Protein AF-A0A7S2JCZ7-F1 (afdb_monomer_lite)

Sequence (132 aa):
QVATKGGNHLRFQLQLGGASAAQANRVQLTHELTVGAPAGKSSELAVWGLGVQYTHFNMRGHCVPVFVSEQGIGRGAQSTQPLSDFLNIFHGGSGGNDYTTYSASSSYTTSAGVGLVLENSELALFDLGSDG

pLDDT: mean 74.09, std 16.57, range [41.72, 95.31]

Structure (mmCIF, N/CA/C/O backbone):
data_AF-A0A7S2JCZ7-F1
#
_entry.id   AF-A0A7S2JCZ7-F1
#
loop_
_atom_site.group_PDB
_atom_site.id
_atom_site.type_symbol
_atom_site.label_atom_id
_atom_site.label_alt_id
_atom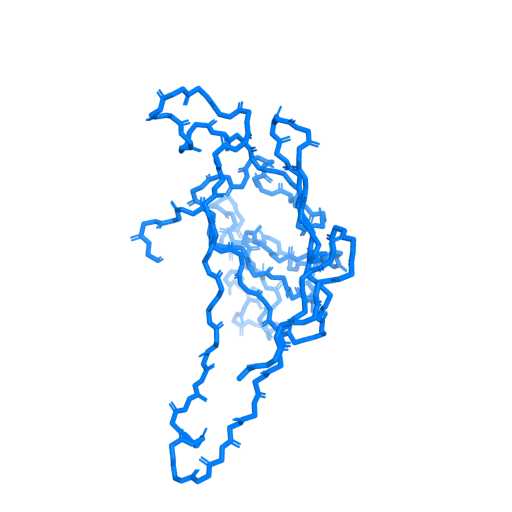_site.label_comp_id
_atom_site.label_asym_id
_atom_site.label_entity_id
_atom_site.label_seq_id
_atom_site.pdbx_PDB_ins_code
_atom_site.Cartn_x
_atom_site.Cartn_y
_atom_site.Cartn_z
_atom_site.occupancy
_atom_site.B_iso_or_equiv
_atom_site.auth_seq_id
_atom_site.auth_comp_id
_atom_site.auth_asym_id
_atom_site.auth_atom_id
_atom_site.pdbx_PDB_model_num
ATOM 1 N N . GLN A 1 1 ? -15.784 -11.034 -17.237 1.00 50.22 1 GLN A N 1
ATOM 2 C CA . GLN A 1 1 ? -15.234 -11.598 -15.986 1.00 50.22 1 GLN A CA 1
ATOM 3 C C . GLN A 1 1 ? -16.102 -12.770 -15.558 1.00 50.22 1 GLN A C 1
ATOM 5 O O . GLN A 1 1 ? -17.318 -12.653 -15.635 1.00 50.22 1 GLN A O 1
ATOM 10 N N . VAL A 1 2 ? -15.494 -13.874 -15.122 1.00 42.59 2 VAL A N 1
ATOM 11 C CA . VAL A 1 2 ? -16.184 -14.969 -14.426 1.00 42.59 2 VAL A CA 1
ATOM 12 C C . VAL A 1 2 ? -15.623 -14.986 -13.009 1.00 42.59 2 VAL A C 1
ATOM 14 O O . VAL A 1 2 ? -14.435 -15.237 -12.829 1.00 42.59 2 VAL A O 1
ATOM 17 N N . ALA A 1 3 ? -16.445 -14.639 -12.020 1.00 47.19 3 ALA A N 1
ATOM 18 C CA . ALA A 1 3 ? -16.065 -14.691 -10.614 1.00 47.19 3 ALA A CA 1
ATOM 19 C C . ALA A 1 3 ? -16.449 -16.064 -10.053 1.00 47.19 3 ALA A C 1
ATOM 21 O O . ALA A 1 3 ? -17.630 -16.360 -9.876 1.00 47.19 3 ALA A O 1
ATOM 22 N N . THR A 1 4 ? -15.464 -16.914 -9.778 1.00 54.62 4 THR A N 1
ATOM 23 C CA . THR A 1 4 ? -15.669 -18.177 -9.059 1.00 54.62 4 THR A CA 1
ATOM 24 C C . THR A 1 4 ? -15.280 -17.966 -7.601 1.00 54.62 4 THR A C 1
ATOM 26 O O . THR A 1 4 ? -14.115 -17.731 -7.289 1.00 54.62 4 THR A O 1
ATOM 29 N N . LYS A 1 5 ? -16.261 -18.016 -6.695 1.00 49.00 5 LYS A N 1
ATOM 30 C CA . LYS A 1 5 ? -16.033 -17.884 -5.252 1.00 49.00 5 LYS A CA 1
ATOM 31 C C . LYS A 1 5 ? -15.575 -19.227 -4.681 1.00 49.00 5 LYS A C 1
ATOM 33 O O . LYS A 1 5 ? -16.385 -20.139 -4.539 1.00 49.00 5 LYS A O 1
ATOM 38 N N . GLY A 1 6 ? -14.297 -19.337 -4.334 1.00 52.88 6 GLY A N 1
ATOM 39 C CA . GLY A 1 6 ? -13.770 -20.414 -3.497 1.00 52.88 6 GLY A CA 1
ATOM 40 C C . GLY A 1 6 ? -13.278 -19.824 -2.177 1.00 52.88 6 GLY A C 1
ATOM 41 O O . GLY A 1 6 ? -12.266 -19.137 -2.168 1.00 52.88 6 GLY A O 1
ATOM 42 N N . GLY A 1 7 ? -13.981 -20.052 -1.062 1.00 73.19 7 GLY A N 1
ATOM 43 C CA . GLY A 1 7 ? -13.547 -19.569 0.262 1.00 73.19 7 GLY A CA 1
ATOM 44 C C . GLY A 1 7 ? -13.241 -18.057 0.345 1.00 73.19 7 GLY A C 1
ATOM 45 O O . GLY A 1 7 ? -13.873 -17.254 -0.341 1.00 73.19 7 GLY A O 1
ATOM 46 N N . ASN A 1 8 ? -12.273 -17.678 1.193 1.00 74.94 8 ASN A N 1
ATOM 47 C CA . ASN A 1 8 ? -11.786 -16.300 1.413 1.00 74.94 8 ASN A CA 1
ATOM 48 C C . ASN A 1 8 ? -10.930 -15.745 0.246 1.00 74.94 8 ASN A C 1
ATOM 50 O O . ASN A 1 8 ? -10.161 -14.810 0.443 1.00 74.94 8 ASN A O 1
ATOM 54 N N . HIS A 1 9 ? -11.026 -16.326 -0.954 1.00 78.31 9 HIS A N 1
ATOM 55 C CA . HIS A 1 9 ? -10.255 -15.940 -2.134 1.00 78.31 9 HIS A CA 1
ATOM 56 C C . HIS A 1 9 ? -11.204 -15.383 -3.200 1.00 78.31 9 HIS A C 1
ATOM 58 O O . HIS A 1 9 ? -12.189 -16.023 -3.581 1.00 78.31 9 HIS A O 1
ATOM 64 N N . LEU A 1 10 ? -10.892 -14.191 -3.709 1.00 80.56 10 LEU A N 1
ATOM 65 C CA . LEU A 1 10 ? -11.571 -13.598 -4.855 1.00 80.56 10 LEU A CA 1
ATOM 66 C C . LEU A 1 10 ? -10.596 -13.478 -6.030 1.00 80.56 10 LEU A C 1
ATOM 68 O O . LEU A 1 10 ? -9.589 -12.784 -5.931 1.00 80.56 10 LEU A O 1
ATOM 72 N N . ARG A 1 11 ? -10.886 -14.172 -7.135 1.00 81.50 11 ARG A N 1
ATOM 73 C CA . ARG A 1 11 ? -10.048 -14.155 -8.339 1.00 81.50 11 ARG A CA 1
ATOM 74 C C . ARG A 1 11 ? -10.663 -13.273 -9.415 1.00 81.50 11 ARG A C 1
ATOM 76 O O . ARG A 1 11 ? -11.833 -13.431 -9.759 1.00 81.50 11 ARG A O 1
ATOM 83 N N . PHE A 1 12 ? -9.830 -12.428 -10.013 1.00 76.56 12 PHE A N 1
ATOM 84 C CA . PHE A 1 12 ? -10.174 -11.628 -11.181 1.00 76.56 12 PHE A CA 1
ATOM 85 C C . PHE A 1 12 ? -9.305 -12.045 -12.365 1.00 76.56 12 PHE A C 1
ATOM 87 O O . PHE A 1 12 ? -8.109 -12.274 -12.220 1.00 76.56 12 PHE A O 1
ATOM 94 N N . GLN A 1 13 ? -9.912 -12.142 -13.545 1.00 80.75 13 GLN A N 1
ATOM 95 C CA . GLN A 1 13 ? -9.196 -12.312 -14.806 1.00 80.75 13 GLN A CA 1
ATOM 96 C C . GLN A 1 13 ? -9.647 -11.219 -15.764 1.00 80.75 13 GLN A C 1
ATOM 98 O O . GLN A 1 13 ? -10.845 -11.070 -16.031 1.00 80.75 13 GLN A O 1
ATOM 103 N N . LEU A 1 14 ? -8.680 -10.454 -16.263 1.00 77.75 14 LEU A N 1
ATOM 104 C CA . LEU A 1 14 ? -8.890 -9.428 -17.269 1.00 77.75 14 LEU A CA 1
ATOM 105 C C . LEU A 1 14 ? -8.174 -9.849 -18.551 1.00 77.75 14 LEU A C 1
ATOM 107 O O . LEU A 1 14 ? -6.966 -10.050 -18.554 1.00 77.75 14 LEU A O 1
ATOM 111 N N . GLN A 1 15 ? -8.932 -9.976 -19.636 1.00 81.38 15 GLN A N 1
ATOM 112 C CA . GLN A 1 15 ? -8.396 -10.135 -20.984 1.00 81.38 15 GLN A CA 1
ATOM 113 C C . GLN A 1 15 ? -8.703 -8.859 -21.757 1.00 81.38 15 GLN A C 1
ATOM 115 O O . GLN A 1 15 ? -9.867 -8.485 -21.903 1.00 81.38 15 GLN A O 1
ATOM 120 N N . LEU A 1 16 ? -7.654 -8.184 -22.217 1.00 76.06 16 LEU A N 1
ATOM 121 C CA . LEU A 1 16 ? -7.754 -7.000 -23.061 1.00 76.06 16 LEU A CA 1
ATOM 122 C C . LEU A 1 16 ? -7.534 -7.422 -24.516 1.00 76.06 16 LEU A C 1
ATOM 124 O O . LEU A 1 16 ? -6.581 -8.137 -24.816 1.00 76.06 16 LEU A O 1
ATOM 128 N N . GLY A 1 17 ? -8.411 -6.987 -25.420 1.00 82.06 17 GLY A N 1
ATOM 129 C CA . GLY A 1 17 ? -8.307 -7.261 -26.853 1.00 82.06 17 GLY A CA 1
ATOM 130 C C . GLY A 1 17 ? -8.656 -6.034 -27.695 1.00 82.06 17 GLY A C 1
ATOM 131 O O . GLY A 1 17 ? -9.330 -5.119 -27.223 1.00 82.06 17 GLY A O 1
ATOM 132 N N . GLY A 1 18 ? -8.202 -6.022 -28.952 1.00 79.69 18 GLY A N 1
ATOM 133 C CA . GLY A 1 18 ? -8.471 -4.943 -29.909 1.00 79.69 18 GLY A CA 1
ATOM 134 C C . GLY A 1 18 ? -7.684 -3.649 -29.652 1.00 79.69 18 GLY A C 1
ATOM 135 O O . GLY A 1 18 ? -6.785 -3.598 -28.815 1.00 79.69 18 GLY A O 1
ATOM 136 N N . ALA A 1 19 ? -8.028 -2.586 -30.388 1.00 67.25 19 ALA A N 1
ATOM 137 C CA . ALA A 1 19 ? -7.325 -1.295 -30.358 1.00 67.25 19 ALA A CA 1
ATOM 138 C C . ALA A 1 19 ? -7.313 -0.621 -28.967 1.00 67.25 19 ALA A C 1
ATOM 140 O O . ALA A 1 19 ? -6.401 0.142 -28.658 1.00 67.25 19 ALA A O 1
ATOM 141 N N . SER A 1 20 ? -8.289 -0.939 -28.112 1.00 68.25 20 SER A N 1
ATOM 142 C CA . SER A 1 20 ? -8.417 -0.413 -26.747 1.00 68.25 20 SER A CA 1
ATOM 143 C C . SER A 1 20 ? -7.390 -0.997 -25.770 1.00 68.25 20 SER A C 1
ATOM 145 O O . SER A 1 20 ? -7.077 -0.363 -24.767 1.00 68.25 20 SER A O 1
ATOM 147 N N . ALA A 1 21 ? -6.833 -2.181 -26.057 1.00 70.19 21 ALA A N 1
ATOM 148 C CA . ALA A 1 21 ? -5.814 -2.801 -25.208 1.00 70.19 21 ALA A CA 1
ATOM 149 C C . ALA A 1 21 ? -4.516 -1.981 -25.176 1.00 70.19 21 ALA A C 1
ATOM 151 O O . ALA A 1 21 ? -3.883 -1.876 -24.133 1.00 70.19 21 ALA A O 1
ATOM 152 N N . ALA A 1 22 ? -4.160 -1.338 -26.294 1.00 70.38 22 ALA A N 1
ATOM 153 C CA . ALA A 1 22 ? -2.970 -0.493 -26.397 1.00 70.38 22 ALA A CA 1
ATOM 154 C C . ALA A 1 22 ? -3.081 0.824 -25.604 1.00 70.38 22 ALA A C 1
ATOM 156 O O . ALA A 1 22 ? -2.079 1.501 -25.397 1.00 70.38 22 ALA A O 1
ATOM 157 N N . GLN A 1 23 ? -4.292 1.200 -25.181 1.00 78.69 23 GLN A N 1
ATOM 158 C CA . GLN A 1 23 ? -4.564 2.442 -24.453 1.00 78.69 23 GLN A CA 1
ATOM 159 C C . GLN A 1 23 ? -4.702 2.226 -22.939 1.00 78.69 23 GLN A C 1
ATOM 161 O O . GLN A 1 23 ? -4.683 3.193 -22.180 1.00 78.69 23 GLN A O 1
ATOM 166 N N . ALA A 1 24 ? -4.844 0.979 -22.483 1.00 76.69 24 ALA A N 1
ATOM 167 C CA . ALA A 1 24 ? -4.964 0.656 -21.068 1.00 76.69 24 ALA A CA 1
ATOM 168 C C . ALA A 1 24 ? -3.575 0.500 -20.433 1.00 76.69 24 ALA A C 1
ATOM 170 O O . ALA A 1 24 ? -2.807 -0.378 -20.815 1.00 76.69 24 ALA A O 1
ATOM 171 N N . ASN A 1 25 ? -3.264 1.327 -19.435 1.00 78.44 25 ASN A N 1
ATOM 172 C CA . ASN A 1 25 ? -1.992 1.288 -18.706 1.00 78.44 25 ASN A CA 1
ATOM 173 C C . ASN A 1 25 ? -2.137 0.888 -17.226 1.00 78.44 25 ASN A C 1
ATOM 175 O O . ASN A 1 25 ? -1.131 0.635 -16.567 1.00 78.44 25 ASN A O 1
ATOM 179 N N . ARG A 1 26 ? -3.366 0.827 -16.692 1.00 81.06 26 ARG A N 1
ATOM 180 C CA . ARG A 1 26 ? -3.637 0.481 -15.292 1.00 81.06 26 ARG A CA 1
ATOM 181 C C . ARG A 1 26 ? -4.963 -0.257 -15.142 1.00 81.06 26 ARG A C 1
ATOM 183 O O . ARG A 1 26 ? -5.944 0.049 -15.816 1.00 81.06 26 ARG A O 1
ATOM 190 N N . VAL A 1 27 ? -4.992 -1.191 -14.197 1.00 83.56 27 VAL A N 1
ATOM 191 C CA . VAL A 1 27 ? -6.210 -1.820 -13.678 1.00 83.56 27 VAL A CA 1
ATOM 192 C C . VAL A 1 27 ? -6.326 -1.450 -12.207 1.00 83.56 27 VAL A C 1
ATOM 194 O O . VAL A 1 27 ? -5.337 -1.513 -11.479 1.00 83.56 27 VAL A O 1
ATOM 197 N N . GLN A 1 28 ? -7.520 -1.053 -11.774 1.00 87.81 28 GLN A N 1
ATOM 198 C CA . GLN A 1 28 ? -7.780 -0.672 -10.391 1.00 87.81 28 GLN A CA 1
ATOM 199 C C . GLN A 1 28 ? -8.876 -1.552 -9.796 1.00 87.81 28 GLN A C 1
ATOM 201 O O . GLN A 1 28 ? -9.916 -1.780 -10.413 1.00 87.81 28 GLN A O 1
ATOM 206 N N . LEU A 1 29 ? -8.617 -2.041 -8.587 1.00 86.56 29 LEU A N 1
ATOM 207 C CA . LEU A 1 29 ? -9.562 -2.775 -7.758 1.00 86.56 29 LEU A CA 1
ATOM 208 C C . LEU A 1 29 ? -9.789 -1.947 -6.497 1.00 86.56 29 LEU A C 1
ATOM 210 O O . LEU A 1 29 ? -8.857 -1.723 -5.730 1.00 86.56 29 LEU A O 1
ATOM 214 N N . THR A 1 30 ? -11.023 -1.494 -6.300 1.00 87.75 30 THR A N 1
ATOM 215 C CA . THR A 1 30 ? -11.414 -0.729 -5.114 1.00 87.75 30 THR A CA 1
ATOM 216 C C . THR A 1 30 ? -12.306 -1.594 -4.247 1.00 87.75 30 THR A C 1
ATOM 218 O O . THR A 1 30 ? -13.253 -2.210 -4.737 1.00 87.75 30 THR A O 1
ATOM 221 N N . HIS A 1 31 ? -12.020 -1.628 -2.954 1.00 84.69 31 HIS A N 1
ATOM 222 C CA . HIS A 1 31 ? -12.889 -2.260 -1.978 1.00 84.69 31 HIS A CA 1
ATOM 223 C C . HIS A 1 31 ? -12.979 -1.381 -0.732 1.00 84.69 31 HIS A C 1
ATOM 225 O O . HIS A 1 31 ? -12.056 -0.635 -0.409 1.00 84.69 31 HIS A O 1
ATOM 231 N N . GLU A 1 32 ? -14.103 -1.469 -0.032 1.00 85.62 32 GLU A N 1
ATOM 232 C CA . GLU A 1 32 ? -14.327 -0.687 1.177 1.00 85.62 32 GLU A CA 1
ATOM 233 C C . GLU A 1 32 ? -13.753 -1.413 2.402 1.00 85.62 32 GLU A C 1
ATOM 235 O O . GLU A 1 32 ? -13.954 -2.617 2.586 1.00 85.62 32 GLU A O 1
ATOM 240 N N . LEU A 1 33 ? -13.032 -0.681 3.252 1.00 83.44 33 LEU A N 1
ATOM 241 C CA . LEU A 1 33 ? -12.479 -1.178 4.514 1.00 83.44 33 LEU A CA 1
ATOM 242 C C . LEU A 1 33 ? -13.396 -0.792 5.681 1.00 83.44 33 LEU A C 1
ATOM 244 O O . LEU A 1 33 ? -13.097 0.121 6.446 1.00 83.44 33 LEU A O 1
ATOM 248 N N . THR A 1 34 ? -14.537 -1.469 5.806 1.00 83.88 34 THR A N 1
ATOM 249 C CA . THR A 1 34 ? -15.537 -1.178 6.855 1.00 83.88 34 THR A CA 1
ATOM 250 C C . THR A 1 34 ? -15.513 -2.157 8.019 1.00 83.88 34 THR A C 1
ATOM 252 O O . THR A 1 34 ? -15.982 -1.832 9.109 1.00 83.88 34 THR A O 1
ATOM 255 N N . VAL A 1 35 ? -14.966 -3.358 7.821 1.00 84.12 35 VAL A N 1
ATOM 256 C CA . VAL A 1 35 ? -14.993 -4.409 8.842 1.00 84.12 35 VAL A CA 1
ATOM 257 C C . VAL A 1 35 ? -14.162 -3.982 10.051 1.00 84.12 35 VAL A C 1
ATOM 259 O O . VAL A 1 35 ? -12.962 -3.751 9.938 1.00 84.12 35 VAL A O 1
ATOM 262 N N . GLY A 1 36 ? -14.824 -3.871 11.206 1.00 80.19 36 GLY A N 1
ATOM 263 C CA . GLY A 1 36 ? -14.224 -3.470 12.481 1.00 80.19 36 GLY A CA 1
ATOM 264 C C . GLY A 1 36 ? -13.860 -1.987 12.602 1.00 80.19 36 GLY A C 1
ATOM 265 O O . GLY A 1 36 ? -13.300 -1.593 13.623 1.00 80.19 36 GLY A O 1
ATOM 266 N N . ALA A 1 37 ? -14.204 -1.153 11.617 1.00 82.88 37 ALA A N 1
ATOM 267 C CA . ALA A 1 37 ? -14.124 0.295 11.762 1.00 82.88 37 ALA A CA 1
ATOM 268 C C . ALA A 1 37 ? -15.314 0.833 12.585 1.00 82.88 37 ALA A C 1
ATOM 270 O O . ALA A 1 37 ? -16.428 0.310 12.460 1.00 82.88 37 ALA A O 1
ATOM 271 N N . PRO A 1 38 ? -15.138 1.900 13.391 1.00 80.62 38 PRO A N 1
ATOM 272 C CA . PRO A 1 38 ? -16.271 2.589 13.998 1.00 80.62 38 PRO A CA 1
ATOM 273 C C . PRO A 1 38 ? -17.207 3.144 12.913 1.00 80.62 38 PRO A C 1
ATOM 275 O O . PRO A 1 38 ? -16.763 3.528 11.828 1.00 80.62 38 PRO A O 1
ATOM 278 N N . ALA A 1 39 ? -18.510 3.197 13.204 1.00 82.31 39 ALA A N 1
ATOM 279 C CA . ALA A 1 39 ? -19.518 3.645 12.245 1.00 82.31 39 ALA A CA 1
ATOM 280 C C . ALA A 1 39 ? -19.180 5.042 11.691 1.00 82.31 39 ALA A C 1
ATOM 282 O O . ALA A 1 39 ? -19.013 5.996 12.451 1.00 82.31 39 ALA A O 1
ATOM 283 N N . GLY A 1 40 ? -19.057 5.144 10.364 1.00 83.00 40 GLY A N 1
ATOM 284 C CA . GLY A 1 40 ? -18.701 6.387 9.672 1.00 83.00 40 GLY A CA 1
ATOM 285 C C . GLY A 1 40 ? -17.232 6.816 9.790 1.00 83.00 40 GLY A C 1
ATOM 286 O O . GLY A 1 40 ? -16.907 7.923 9.378 1.00 83.00 40 GLY A O 1
ATOM 287 N N . LYS A 1 41 ? -16.345 5.975 10.341 1.00 83.62 41 LYS A N 1
ATOM 288 C CA . LYS A 1 41 ? -14.927 6.290 10.607 1.00 83.62 41 LYS A CA 1
ATOM 289 C C . LYS A 1 41 ? -13.962 5.252 10.016 1.00 83.62 41 LYS A C 1
ATOM 291 O O . LYS A 1 41 ? -12.931 4.938 10.604 1.00 83.62 41 LYS A O 1
ATOM 296 N N . SER A 1 42 ? -14.272 4.701 8.840 1.00 83.75 42 SER A N 1
ATOM 297 C CA . SER A 1 42 ? -13.391 3.752 8.128 1.00 83.75 42 SER A CA 1
ATOM 298 C C . SER A 1 42 ? -12.028 4.345 7.757 1.00 83.75 42 SER A C 1
ATOM 300 O O . SER A 1 42 ? -11.035 3.620 7.709 1.00 83.75 42 SER A O 1
ATOM 302 N N . SER A 1 43 ? -11.948 5.666 7.579 1.00 85.31 43 SER A N 1
ATOM 303 C CA . SER A 1 43 ? -10.690 6.393 7.378 1.00 85.31 43 SER A CA 1
ATOM 304 C C . SER A 1 43 ? -9.766 6.368 8.600 1.00 85.31 43 SER A C 1
ATOM 306 O O . SER A 1 43 ? -8.558 6.499 8.438 1.00 85.31 43 SER A O 1
ATOM 308 N N . GLU A 1 44 ? -10.291 6.146 9.810 1.00 86.56 44 GLU A N 1
ATOM 309 C CA . GLU A 1 44 ? -9.490 6.036 11.041 1.00 86.56 44 GLU A CA 1
ATOM 310 C C . GLU A 1 44 ? -8.892 4.628 11.227 1.00 86.56 44 GLU A C 1
ATOM 312 O O . GLU A 1 44 ? -8.045 4.418 12.096 1.00 86.56 44 GLU A O 1
ATOM 317 N N . LEU A 1 45 ? -9.307 3.647 10.415 1.00 90.94 45 LEU A N 1
ATOM 318 C CA . LEU A 1 45 ? -8.821 2.273 10.508 1.00 90.94 45 LEU A CA 1
ATOM 319 C C . LEU A 1 45 ? -7.347 2.211 10.087 1.00 90.94 45 LEU A C 1
ATOM 321 O O . LEU A 1 45 ? -7.032 2.429 8.915 1.00 90.94 45 LEU A O 1
ATOM 325 N N . ALA A 1 46 ? -6.454 1.889 11.021 1.00 93.25 46 ALA A N 1
ATOM 326 C CA . ALA A 1 46 ? -5.028 1.767 10.734 1.00 93.25 46 ALA A CA 1
ATOM 327 C C . ALA A 1 46 ? -4.744 0.566 9.820 1.00 93.25 46 ALA A C 1
ATOM 329 O O . ALA A 1 46 ? -5.427 -0.461 9.896 1.00 93.25 46 ALA A O 1
ATOM 330 N N . VAL A 1 47 ? -3.730 0.709 8.967 1.00 94.44 47 VAL A N 1
ATOM 331 C CA . VAL A 1 47 ? -3.295 -0.315 8.010 1.00 94.44 47 VAL A CA 1
ATOM 332 C C . VAL A 1 47 ? -1.787 -0.499 8.135 1.00 94.44 47 VAL A C 1
ATOM 334 O O . VAL A 1 47 ? -1.050 0.481 8.140 1.00 94.44 47 VAL A O 1
ATOM 337 N N . TRP A 1 48 ? -1.323 -1.743 8.213 1.00 95.31 48 TRP A N 1
ATOM 338 C CA . TRP A 1 48 ? 0.095 -2.099 8.318 1.00 95.31 48 TRP A CA 1
ATOM 339 C C . TRP A 1 48 ? 0.465 -3.203 7.336 1.00 95.31 48 TRP A C 1
ATOM 341 O O . TRP A 1 48 ? -0.398 -3.933 6.849 1.00 95.31 48 TRP A O 1
ATOM 351 N N . GLY A 1 49 ? 1.765 -3.378 7.117 1.00 93.25 49 GLY A N 1
ATOM 352 C CA . GLY A 1 49 ? 2.315 -4.416 6.257 1.00 93.25 49 GLY A CA 1
ATOM 353 C C . GLY A 1 49 ? 2.928 -3.807 5.009 1.00 93.25 49 GLY A C 1
ATOM 354 O O . GLY A 1 49 ? 3.731 -2.885 5.100 1.00 93.25 49 GLY A O 1
ATOM 355 N N . LEU A 1 50 ? 2.555 -4.350 3.854 1.00 93.19 50 LEU A N 1
ATOM 356 C CA . LEU A 1 50 ? 3.156 -4.062 2.555 1.00 93.19 50 LEU A CA 1
ATOM 357 C C . LEU A 1 50 ? 4.658 -4.375 2.519 1.00 93.19 50 LEU A C 1
ATOM 359 O O . LEU A 1 50 ? 5.440 -3.726 1.825 1.00 93.19 50 LEU A O 1
ATOM 363 N N . GLY A 1 51 ? 5.058 -5.387 3.293 1.00 88.50 51 GLY A N 1
ATOM 364 C CA . GLY A 1 51 ? 6.449 -5.772 3.474 1.00 88.50 51 GLY A CA 1
ATOM 365 C C . GLY A 1 51 ? 7.125 -5.053 4.640 1.00 88.50 51 GLY A C 1
ATOM 366 O O . GLY A 1 51 ? 6.491 -4.759 5.653 1.00 88.50 51 GLY A O 1
ATOM 367 N N . VAL A 1 52 ? 8.428 -4.797 4.509 1.00 84.62 52 VAL A N 1
ATOM 368 C CA . VAL A 1 52 ? 9.192 -4.025 5.500 1.00 84.62 52 VAL A CA 1
ATOM 369 C C . VAL A 1 52 ? 9.206 -2.557 5.092 1.00 84.62 52 VAL A C 1
ATOM 371 O O . VAL A 1 52 ? 9.863 -2.181 4.120 1.00 84.62 52 VAL A O 1
ATOM 374 N N . GLN A 1 53 ? 8.492 -1.744 5.865 1.00 85.25 53 GLN A N 1
ATOM 375 C CA . GLN A 1 53 ? 8.395 -0.297 5.705 1.00 85.25 53 GLN A CA 1
ATOM 376 C C . GLN A 1 53 ? 9.210 0.394 6.803 1.00 85.25 53 GLN A C 1
ATOM 378 O O . GLN A 1 53 ? 9.113 0.032 7.974 1.00 85.25 53 GLN A O 1
ATOM 383 N N . TYR A 1 54 ? 10.033 1.373 6.426 1.00 76.25 54 TYR A N 1
ATOM 384 C CA . TYR A 1 54 ? 10.979 2.022 7.348 1.00 76.25 54 TYR A CA 1
ATOM 385 C C . TYR A 1 54 ? 10.612 3.475 7.689 1.00 76.25 54 TYR A C 1
ATOM 387 O O . TYR A 1 54 ? 11.147 4.011 8.655 1.00 76.25 54 TYR A O 1
ATOM 395 N N . THR A 1 55 ? 9.734 4.119 6.909 1.00 80.50 55 THR A N 1
ATOM 396 C CA . THR A 1 55 ? 9.335 5.525 7.127 1.00 80.50 55 THR A CA 1
ATOM 397 C C . THR A 1 55 ? 8.004 5.614 7.866 1.00 80.50 55 THR A C 1
ATOM 399 O O . THR A 1 55 ? 7.918 6.197 8.945 1.00 80.50 55 THR A O 1
ATOM 402 N N . HIS A 1 56 ? 6.963 4.996 7.312 1.00 88.62 56 HIS A N 1
ATOM 403 C CA . HIS A 1 56 ? 5.642 4.952 7.925 1.00 88.62 56 HIS A CA 1
ATOM 404 C C .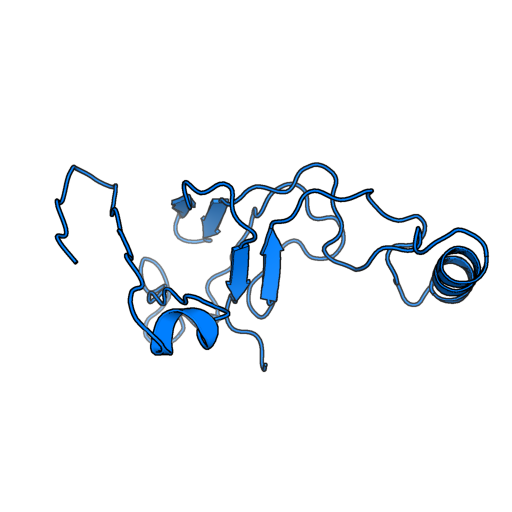 HIS A 1 56 ? 5.419 3.568 8.532 1.00 88.62 56 HIS A C 1
ATOM 406 O O . HIS A 1 56 ? 5.827 2.558 7.964 1.00 88.62 56 HIS A O 1
ATOM 412 N N . PHE A 1 57 ? 4.776 3.509 9.697 1.00 90.56 57 PHE A N 1
ATOM 413 C CA . PHE A 1 57 ? 4.281 2.243 10.237 1.00 90.56 57 PHE A CA 1
ATOM 414 C C . PHE A 1 57 ? 2.808 2.056 9.865 1.00 90.56 57 PHE A C 1
ATOM 416 O O . PHE A 1 57 ? 2.443 1.036 9.289 1.00 90.56 57 PHE A O 1
ATOM 423 N N . ASN A 1 58 ? 1.978 3.071 10.126 1.00 94.56 58 ASN A N 1
ATOM 424 C CA . ASN A 1 58 ? 0.601 3.128 9.640 1.00 94.56 58 ASN A CA 1
ATOM 425 C C . ASN A 1 58 ? 0.576 3.677 8.205 1.00 94.56 58 ASN A C 1
ATOM 427 O O . ASN A 1 58 ? 1.011 4.800 7.977 1.00 94.56 58 ASN A O 1
ATOM 431 N N . MET A 1 59 ? 0.049 2.890 7.272 1.00 94.50 59 MET A N 1
ATOM 432 C CA . MET A 1 59 ? -0.043 3.198 5.841 1.00 94.50 59 MET A CA 1
ATOM 433 C C . MET A 1 59 ? -1.356 3.884 5.446 1.00 94.50 59 MET A C 1
ATOM 435 O O . MET A 1 59 ? -1.561 4.197 4.276 1.00 94.50 59 MET A O 1
ATOM 439 N N . ARG A 1 60 ? -2.282 4.107 6.386 1.00 92.69 60 ARG A N 1
ATOM 440 C CA . ARG A 1 60 ? -3.524 4.839 6.103 1.00 92.69 60 ARG A CA 1
ATOM 441 C C . ARG A 1 60 ? -3.202 6.240 5.571 1.00 92.69 60 ARG A C 1
ATOM 443 O O . ARG A 1 60 ? -2.446 6.964 6.207 1.00 92.69 60 ARG A O 1
ATOM 450 N N . GLY A 1 61 ? -3.807 6.617 4.443 1.00 91.75 61 GLY A N 1
ATOM 451 C CA . GLY A 1 61 ? -3.554 7.909 3.794 1.00 91.75 61 GLY A CA 1
ATOM 452 C C . GLY A 1 61 ? -2.374 7.913 2.816 1.00 91.75 61 GLY A C 1
ATOM 453 O O . GLY A 1 61 ? -2.057 8.956 2.254 1.00 91.75 61 GLY A O 1
ATOM 454 N N . HIS A 1 62 ? -1.725 6.767 2.596 1.00 91.38 62 HIS A N 1
ATOM 455 C CA . HIS A 1 62 ? -0.579 6.644 1.698 1.00 91.38 62 HIS A CA 1
ATOM 456 C C . HIS A 1 62 ? -0.917 5.805 0.460 1.00 91.38 62 HIS A C 1
ATOM 458 O O . HIS A 1 62 ? -1.698 4.853 0.533 1.00 91.38 62 HIS A O 1
ATOM 464 N N . CYS A 1 63 ? -0.273 6.131 -0.664 1.00 91.00 63 CYS A N 1
ATOM 465 C CA . CYS A 1 63 ? -0.216 5.280 -1.848 1.00 91.00 63 CYS A CA 1
ATOM 466 C C . CYS A 1 63 ? 1.151 4.601 -1.897 1.00 91.00 63 CYS A C 1
ATOM 468 O O . CYS A 1 63 ? 2.176 5.252 -2.097 1.00 91.00 63 CYS A O 1
ATOM 470 N N . VAL A 1 64 ? 1.167 3.291 -1.665 1.00 89.50 64 VAL A N 1
ATOM 471 C CA . VAL A 1 64 ? 2.401 2.534 -1.452 1.00 89.50 64 VAL A CA 1
ATOM 472 C C . VAL A 1 64 ? 2.645 1.600 -2.639 1.00 89.50 64 VAL A C 1
ATOM 474 O O . VAL A 1 64 ? 1.835 0.695 -2.883 1.00 89.50 64 VAL A O 1
ATOM 477 N N . PRO A 1 65 ? 3.743 1.778 -3.393 1.00 87.31 65 PRO A N 1
ATOM 478 C CA . PRO A 1 65 ? 4.136 0.828 -4.421 1.00 87.31 65 PRO A CA 1
ATOM 479 C C . PRO A 1 65 ? 4.656 -0.464 -3.783 1.00 87.31 65 PRO A C 1
ATOM 481 O O . PRO A 1 65 ? 5.545 -0.446 -2.935 1.00 87.31 65 PRO A O 1
ATOM 484 N N . VAL A 1 66 ? 4.135 -1.602 -4.234 1.00 84.12 66 VAL A N 1
ATOM 485 C CA . VAL A 1 66 ? 4.706 -2.921 -3.952 1.00 84.12 66 VAL A CA 1
ATOM 486 C C . VAL A 1 66 ? 5.565 -3.297 -5.147 1.00 84.12 66 VAL A C 1
ATOM 488 O O . VAL A 1 66 ? 5.097 -3.846 -6.145 1.00 84.12 66 VAL A O 1
ATOM 491 N N . PHE A 1 67 ? 6.836 -2.929 -5.048 1.00 76.56 67 PHE A N 1
ATOM 492 C CA . PHE A 1 67 ? 7.855 -3.210 -6.043 1.00 76.56 67 PHE A CA 1
ATOM 493 C C . PHE A 1 67 ? 9.181 -3.422 -5.322 1.00 76.56 67 PHE A C 1
ATOM 495 O O . PHE A 1 67 ? 9.593 -2.580 -4.527 1.00 76.56 67 PHE A O 1
ATOM 502 N N . VAL A 1 68 ? 9.830 -4.559 -5.566 1.00 59.19 68 VAL A N 1
ATOM 503 C CA . VAL A 1 68 ? 11.153 -4.818 -4.995 1.00 59.19 68 VAL A CA 1
ATOM 504 C C . VAL A 1 68 ? 12.169 -3.990 -5.771 1.00 59.19 68 VAL A C 1
ATOM 506 O O . VAL A 1 68 ? 12.317 -4.150 -6.981 1.00 59.19 68 VAL A O 1
ATOM 509 N N . SER A 1 69 ? 12.882 -3.120 -5.071 1.00 55.84 69 SER A N 1
ATOM 510 C CA . SER A 1 69 ? 13.981 -2.332 -5.624 1.00 55.84 69 SER A CA 1
ATOM 511 C C . SER A 1 69 ? 15.104 -2.209 -4.596 1.00 55.84 69 SER A C 1
ATOM 513 O O . SER A 1 69 ? 14.904 -2.490 -3.412 1.00 55.84 69 SER A O 1
ATOM 515 N N . GLU A 1 70 ? 16.294 -1.787 -5.030 1.00 52.75 70 GLU A N 1
ATOM 516 C CA . GLU A 1 70 ? 17.377 -1.452 -4.097 1.00 52.75 70 GLU A CA 1
ATOM 517 C C . GLU A 1 70 ? 16.885 -0.455 -3.042 1.00 52.75 70 GLU A C 1
ATOM 519 O O . GLU A 1 70 ? 16.244 0.512 -3.426 1.00 52.75 70 GLU A O 1
ATOM 524 N N . GLN A 1 71 ? 17.164 -0.663 -1.742 1.00 41.72 71 GLN A N 1
ATOM 525 C CA . GLN A 1 71 ? 16.613 0.128 -0.611 1.00 41.72 71 GLN A CA 1
ATOM 526 C C . GLN A 1 71 ? 16.748 1.650 -0.734 1.00 41.72 71 GLN A C 1
ATOM 528 O O . GLN A 1 71 ? 16.012 2.373 -0.062 1.00 41.72 71 GLN A O 1
ATOM 533 N N . GLY A 1 72 ? 17.710 2.117 -1.530 1.00 42.75 72 GLY A N 1
ATOM 534 C CA . GLY A 1 72 ? 18.140 3.505 -1.588 1.00 42.75 72 GLY A CA 1
ATOM 535 C C . GLY A 1 72 ? 19.010 3.899 -0.392 1.00 42.75 72 GLY A C 1
ATOM 536 O O . GLY A 1 72 ? 18.681 3.622 0.763 1.00 42.75 72 GLY A O 1
ATOM 537 N N . ILE A 1 73 ? 20.129 4.573 -0.650 1.00 44.38 73 ILE A N 1
ATOM 538 C CA . ILE A 1 73 ? 20.953 5.200 0.389 1.00 44.38 73 ILE A CA 1
ATOM 539 C C . ILE A 1 73 ? 20.406 6.616 0.611 1.00 44.38 73 ILE A C 1
ATOM 541 O O . ILE A 1 73 ? 20.492 7.468 -0.266 1.00 44.38 73 ILE A O 1
ATOM 545 N N . GLY A 1 74 ? 19.839 6.871 1.793 1.00 47.72 74 GLY A N 1
ATOM 546 C CA . GLY A 1 74 ? 19.270 8.172 2.169 1.00 47.72 74 GLY A CA 1
ATOM 547 C C . GLY A 1 74 ? 17.743 8.255 2.061 1.00 47.72 74 GLY A C 1
ATOM 548 O O . GLY A 1 74 ? 17.138 8.928 2.892 1.00 47.72 74 GLY A O 1
ATOM 549 N N . ARG A 1 75 ? 17.106 7.512 1.146 1.00 51.72 75 ARG A N 1
ATOM 550 C CA . ARG A 1 75 ? 15.640 7.313 1.043 1.00 51.72 75 ARG A CA 1
ATOM 551 C C . ARG A 1 75 ? 14.818 8.599 0.865 1.00 51.72 75 ARG A C 1
ATOM 553 O O . ARG A 1 75 ? 13.618 8.584 1.106 1.00 51.72 75 ARG A O 1
ATOM 560 N N . GLY A 1 76 ? 15.446 9.706 0.462 1.00 50.59 76 GLY A N 1
ATOM 561 C CA . GLY A 1 76 ? 14.768 10.989 0.250 1.00 50.59 76 GLY A CA 1
ATOM 562 C C . GLY A 1 76 ? 14.297 11.703 1.524 1.00 50.59 76 GLY A C 1
ATOM 563 O O . GLY A 1 76 ? 13.617 12.720 1.416 1.00 50.59 76 GLY A O 1
ATOM 564 N N . ALA A 1 77 ? 14.665 11.227 2.722 1.00 50.84 77 ALA A N 1
ATOM 565 C CA . ALA A 1 77 ? 14.316 11.919 3.961 1.00 50.84 77 ALA A CA 1
ATOM 566 C C . ALA A 1 77 ? 14.922 13.332 3.973 1.00 50.84 77 ALA A C 1
ATOM 568 O O . ALA A 1 77 ? 16.051 13.540 3.532 1.00 50.84 77 ALA A O 1
ATOM 569 N N . GLN A 1 78 ? 14.205 14.315 4.523 1.00 46.62 78 GLN A N 1
ATOM 570 C CA . GLN A 1 78 ? 14.633 15.723 4.506 1.00 46.62 78 GLN A CA 1
ATOM 571 C C . GLN A 1 78 ? 16.043 15.939 5.095 1.00 46.62 78 GLN A C 1
ATOM 573 O O . GLN A 1 78 ? 16.773 16.831 4.672 1.00 46.62 78 GLN A O 1
ATOM 578 N N . SER A 1 79 ? 16.447 15.099 6.053 1.00 43.62 79 SER A N 1
ATOM 579 C CA . SER A 1 79 ? 17.770 15.122 6.691 1.00 43.62 79 SER A CA 1
ATOM 580 C C . SER A 1 79 ? 18.898 14.524 5.838 1.00 43.62 79 SER A C 1
ATOM 582 O O . SER A 1 79 ? 20.067 14.811 6.085 1.00 43.62 79 SER A O 1
ATOM 584 N N . THR A 1 80 ? 18.573 13.710 4.835 1.00 44.75 80 THR A N 1
ATOM 585 C CA . THR A 1 80 ? 19.506 13.005 3.938 1.00 44.75 80 THR A CA 1
ATOM 586 C C . THR A 1 80 ? 19.292 13.381 2.471 1.00 44.75 80 THR A C 1
ATOM 588 O O . THR A 1 80 ? 19.969 12.837 1.598 1.00 44.75 80 THR A O 1
ATOM 591 N N . GLN A 1 81 ? 18.388 14.319 2.181 1.00 54.69 81 GLN A N 1
ATOM 592 C CA . GLN A 1 81 ? 18.052 14.786 0.835 1.00 54.69 81 GLN A CA 1
ATOM 593 C C . GLN A 1 81 ? 19.281 15.290 0.054 1.00 54.69 81 GLN A C 1
ATOM 595 O O . GLN A 1 81 ? 19.447 14.860 -1.083 1.00 54.69 81 GLN A O 1
ATOM 600 N N . PRO A 1 82 ? 20.238 16.039 0.654 1.00 57.22 82 PRO A N 1
ATOM 601 C CA . PRO A 1 82 ? 21.461 16.440 -0.051 1.00 57.22 82 PRO A CA 1
ATOM 602 C C . PRO A 1 82 ? 22.327 15.251 -0.498 1.00 57.22 82 PRO A C 1
ATOM 604 O O . PRO A 1 82 ? 22.957 15.294 -1.551 1.00 57.22 82 PRO A O 1
ATOM 607 N N . LEU A 1 83 ? 22.351 14.174 0.294 1.00 55.53 83 LEU A N 1
ATOM 608 C CA . LEU A 1 83 ? 23.078 12.945 -0.032 1.00 55.53 83 LEU A CA 1
ATOM 609 C C . LEU A 1 83 ? 22.310 12.097 -1.057 1.00 55.53 83 LEU A C 1
ATOM 611 O O . LEU A 1 83 ? 22.915 11.550 -1.974 1.00 55.53 83 LEU A O 1
ATOM 615 N N . SER A 1 84 ? 20.983 12.027 -0.923 1.00 51.72 84 SER A N 1
ATOM 616 C CA . SER A 1 84 ? 20.098 11.305 -1.846 1.00 51.72 84 SER A CA 1
ATOM 617 C C . SER A 1 84 ? 20.147 11.926 -3.247 1.00 51.72 84 SER A C 1
ATOM 619 O O . SER A 1 84 ? 20.265 11.204 -4.233 1.00 51.72 84 SER A O 1
ATOM 621 N N . ASP A 1 85 ? 20.153 13.258 -3.340 1.00 57.75 85 ASP A N 1
ATOM 622 C CA . ASP A 1 85 ? 20.285 14.000 -4.597 1.00 57.75 85 ASP A CA 1
ATOM 623 C C . ASP A 1 85 ? 21.663 13.791 -5.234 1.00 57.75 85 ASP A C 1
ATOM 625 O O . ASP A 1 85 ? 21.762 13.530 -6.433 1.00 57.75 85 ASP A O 1
ATOM 629 N N . PHE A 1 86 ? 22.735 13.835 -4.432 1.00 57.72 86 PHE A N 1
ATOM 630 C CA . PHE A 1 86 ? 24.094 13.575 -4.911 1.00 57.72 86 PHE A CA 1
ATOM 631 C C . PHE A 1 86 ? 24.228 12.158 -5.490 1.00 57.72 86 PHE A C 1
ATOM 633 O O . PHE A 1 86 ? 24.775 11.973 -6.575 1.00 57.72 86 PHE A O 1
ATOM 640 N N . LEU A 1 87 ? 23.675 11.152 -4.813 1.00 53.38 87 LEU A N 1
ATOM 641 C CA . LEU A 1 87 ? 23.688 9.768 -5.289 1.00 53.38 87 LEU A CA 1
ATOM 642 C C . LEU A 1 87 ? 22.781 9.559 -6.510 1.00 53.38 87 LEU A C 1
ATOM 644 O O . LEU A 1 87 ? 23.139 8.807 -7.414 1.00 53.38 87 LEU A O 1
ATOM 648 N N . ASN A 1 88 ? 21.651 10.262 -6.598 1.00 55.41 88 ASN A N 1
ATOM 649 C CA . ASN A 1 88 ? 20.797 10.221 -7.784 1.00 55.41 88 ASN A CA 1
ATOM 650 C C . ASN A 1 88 ? 21.489 10.817 -9.020 1.00 55.41 88 ASN A C 1
ATOM 652 O O . ASN A 1 88 ? 21.372 10.249 -10.104 1.00 55.41 88 ASN A O 1
ATOM 656 N N . ILE A 1 89 ? 22.243 11.911 -8.859 1.00 59.44 89 ILE A N 1
ATOM 657 C CA . ILE A 1 89 ? 22.946 12.597 -9.956 1.00 59.44 89 ILE A CA 1
ATOM 658 C C . ILE A 1 89 ? 24.216 11.848 -10.380 1.00 59.44 89 ILE A C 1
ATOM 660 O O . ILE A 1 89 ? 24.470 11.699 -11.574 1.00 59.44 89 ILE A O 1
ATOM 664 N N . PHE A 1 90 ? 25.022 11.381 -9.423 1.00 55.28 90 PHE A N 1
ATOM 665 C CA . PHE A 1 90 ? 26.367 10.863 -9.701 1.00 55.28 90 PHE A CA 1
ATOM 666 C C . PHE A 1 90 ? 26.480 9.333 -9.657 1.00 55.28 90 PHE A C 1
ATOM 668 O O . PHE A 1 90 ? 27.469 8.789 -10.143 1.00 55.28 90 PHE A O 1
ATOM 675 N N . HIS A 1 91 ? 25.477 8.631 -9.121 1.00 49.81 91 HIS A N 1
ATOM 676 C CA . HIS A 1 91 ? 25.489 7.174 -8.939 1.00 49.81 91 HIS A CA 1
ATOM 677 C C . HIS A 1 91 ? 24.205 6.489 -9.444 1.00 49.81 91 HIS A C 1
ATOM 679 O O . HIS A 1 91 ? 23.793 5.467 -8.911 1.00 49.81 91 HIS A O 1
ATOM 685 N N . GLY A 1 92 ? 23.574 7.014 -10.500 1.00 52.81 92 GLY A N 1
ATOM 686 C CA . GLY A 1 92 ? 22.572 6.260 -11.269 1.00 52.81 92 GLY A CA 1
ATOM 687 C C . GLY A 1 92 ? 21.221 6.020 -10.581 1.00 52.81 92 GLY A C 1
ATOM 688 O O . GLY A 1 92 ? 20.567 5.028 -10.886 1.00 52.81 92 GLY A O 1
ATOM 689 N N . GLY A 1 93 ? 20.778 6.912 -9.687 1.00 52.28 93 GLY A N 1
ATOM 690 C CA . GLY A 1 93 ? 19.441 6.823 -9.073 1.00 52.28 93 GLY A CA 1
ATOM 691 C C . GLY A 1 93 ? 19.364 6.050 -7.748 1.00 52.28 93 GLY A C 1
ATOM 692 O O . GLY A 1 93 ? 18.269 5.709 -7.303 1.00 52.28 93 GLY A O 1
ATOM 693 N N . SER A 1 94 ? 20.498 5.776 -7.092 1.00 49.97 94 SER A N 1
ATOM 694 C CA . SER A 1 94 ? 20.579 4.990 -5.845 1.00 49.97 94 SER A CA 1
ATOM 695 C C . SER A 1 94 ? 20.056 5.687 -4.573 1.00 49.97 94 SER A C 1
ATOM 697 O O . SER A 1 94 ? 20.269 5.176 -3.472 1.00 49.97 94 SER A O 1
ATOM 699 N N . GLY A 1 95 ? 19.396 6.846 -4.668 1.00 47.44 95 GLY A N 1
ATOM 700 C CA . GLY A 1 95 ? 18.876 7.591 -3.512 1.00 47.44 95 GLY A CA 1
ATOM 701 C C . GLY A 1 95 ? 17.610 6.987 -2.887 1.00 47.44 95 GLY A C 1
ATOM 702 O O . GLY A 1 95 ? 17.411 7.099 -1.678 1.00 47.44 95 GLY A O 1
ATOM 703 N N . GLY A 1 96 ? 16.780 6.294 -3.677 1.00 51.25 96 GLY A N 1
ATOM 704 C CA . GLY A 1 96 ? 15.482 5.751 -3.245 1.00 51.25 96 GLY A CA 1
ATOM 705 C C . GLY A 1 96 ? 14.448 6.814 -2.834 1.00 51.25 96 GLY A C 1
ATOM 706 O O . GLY A 1 96 ? 14.667 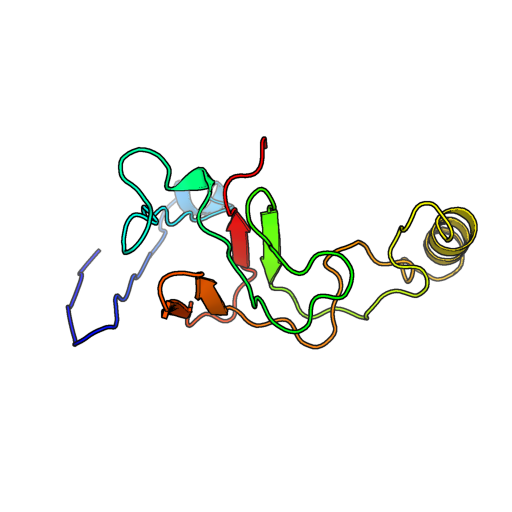8.015 -2.972 1.00 51.25 96 GLY A O 1
ATOM 707 N N . ASN A 1 97 ? 13.303 6.356 -2.328 1.00 57.28 97 ASN A N 1
ATOM 708 C CA . ASN A 1 97 ? 12.198 7.148 -1.773 1.00 57.28 97 ASN A CA 1
ATOM 709 C C . ASN A 1 97 ? 11.617 6.478 -0.506 1.00 57.28 97 ASN A C 1
ATOM 711 O O . ASN A 1 97 ? 12.033 5.378 -0.129 1.00 57.28 97 ASN A O 1
ATOM 715 N N . ASP A 1 98 ? 10.619 7.106 0.122 1.00 56.97 98 ASP A N 1
ATOM 716 C CA . ASP A 1 98 ? 10.017 6.650 1.387 1.00 56.97 98 ASP A CA 1
ATOM 717 C C . ASP A 1 98 ? 9.505 5.198 1.391 1.00 56.97 98 ASP A C 1
ATOM 719 O O . ASP A 1 98 ? 9.500 4.552 2.445 1.00 56.97 98 ASP A O 1
ATOM 723 N N . TYR A 1 99 ? 9.139 4.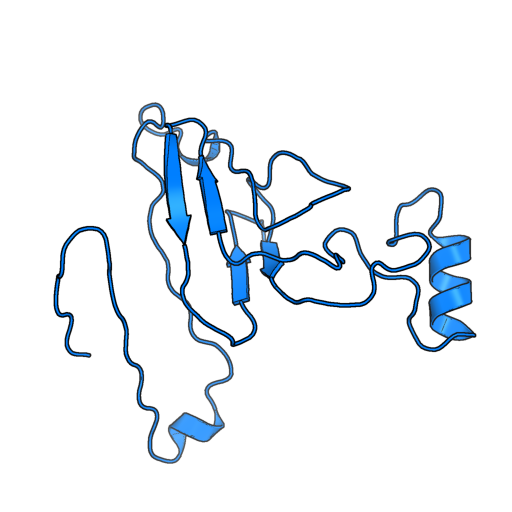657 0.227 1.00 57.38 99 TYR A N 1
ATOM 724 C CA . TYR A 1 99 ? 8.543 3.324 0.060 1.00 57.38 99 TYR A CA 1
ATOM 725 C C . TYR A 1 99 ? 9.504 2.300 -0.550 1.00 57.38 99 TYR A C 1
ATOM 727 O O . TYR A 1 99 ? 9.142 1.150 -0.786 1.00 57.38 99 TYR A O 1
ATOM 735 N N . THR A 1 100 ? 10.745 2.708 -0.804 1.00 55.41 100 THR A N 1
ATOM 736 C CA . THR A 1 100 ? 11.767 1.841 -1.384 1.00 55.41 100 THR A CA 1
ATOM 737 C C . THR A 1 100 ? 12.181 0.783 -0.358 1.00 55.41 100 THR A C 1
ATOM 739 O O . THR A 1 100 ? 12.569 1.116 0.771 1.00 55.41 100 THR A O 1
ATOM 742 N N . THR A 1 101 ? 12.069 -0.497 -0.730 1.00 51.94 101 THR A N 1
ATOM 743 C CA . THR A 1 101 ? 12.358 -1.633 0.154 1.00 51.94 101 THR A CA 1
ATOM 744 C C . THR A 1 101 ? 12.787 -2.880 -0.625 1.00 51.94 101 THR A C 1
ATOM 746 O O . THR A 1 101 ? 12.260 -3.187 -1.693 1.00 51.94 101 THR A O 1
ATOM 749 N N . TYR A 1 102 ? 13.716 -3.644 -0.040 1.00 50.31 102 TYR A N 1
ATOM 750 C CA . TYR A 1 102 ? 14.128 -4.959 -0.548 1.00 50.31 102 TYR A CA 1
ATOM 751 C C . TYR A 1 102 ? 13.095 -6.060 -0.282 1.00 50.31 102 TYR A C 1
ATOM 753 O O . TYR A 1 102 ? 13.205 -7.152 -0.830 1.00 50.31 102 TYR A O 1
ATOM 761 N N . SER A 1 103 ? 12.122 -5.804 0.592 1.00 67.38 103 SER A N 1
ATOM 762 C CA . SER A 1 103 ? 11.162 -6.806 1.051 1.00 67.38 103 SER A CA 1
ATOM 763 C C . SER A 1 103 ? 9.754 -6.247 0.932 1.00 67.38 103 SER A C 1
ATOM 765 O O . SER A 1 103 ? 9.0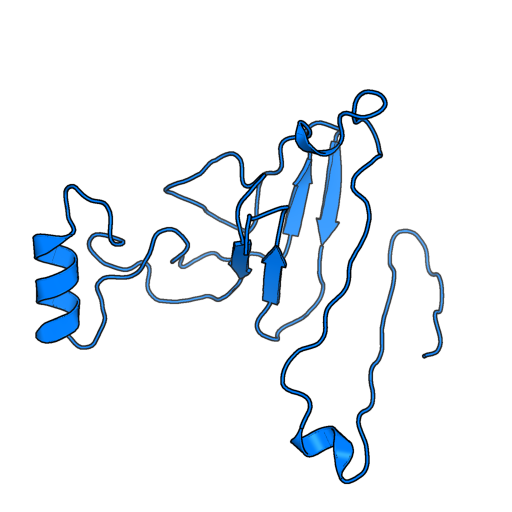65 -6.062 1.932 1.00 67.38 103 SER A O 1
ATOM 767 N N . ALA A 1 104 ? 9.360 -5.890 -0.293 1.00 72.88 104 ALA A N 1
ATOM 768 C CA . ALA A 1 104 ? 7.991 -5.500 -0.604 1.00 72.88 104 ALA A CA 1
ATOM 769 C C . ALA A 1 104 ? 7.101 -6.752 -0.596 1.00 72.88 104 ALA A C 1
ATOM 771 O O . ALA A 1 104 ? 7.479 -7.793 -1.131 1.00 72.88 104 ALA A O 1
ATOM 772 N N . SER A 1 105 ? 5.918 -6.651 0.004 1.00 82.06 105 SER A N 1
ATOM 773 C CA . SER A 1 105 ? 4.927 -7.732 0.020 1.00 82.06 105 SER A CA 1
ATOM 774 C C . SER A 1 105 ? 3.570 -7.173 -0.367 1.00 82.06 105 SER A C 1
ATOM 776 O O . SER A 1 105 ? 3.181 -6.112 0.106 1.00 82.06 105 SER A O 1
ATOM 778 N N . SER A 1 106 ? 2.819 -7.889 -1.195 1.00 89.25 106 SER A N 1
ATOM 779 C CA . SER A 1 106 ? 1.486 -7.497 -1.667 1.00 89.25 106 SER A CA 1
ATOM 780 C C . SER A 1 106 ? 0.390 -7.843 -0.649 1.00 89.25 106 SER A C 1
ATOM 782 O O . SER A 1 106 ? -0.679 -8.348 -0.993 1.00 89.25 106 SER A O 1
ATOM 784 N N . SER A 1 107 ? 0.658 -7.600 0.635 1.00 91.94 107 SER A N 1
ATOM 785 C CA . SER A 1 107 ? -0.224 -7.980 1.737 1.00 91.94 107 SER A CA 1
ATOM 786 C C . SER A 1 107 ? -0.269 -6.931 2.839 1.00 91.94 107 SER A C 1
ATOM 788 O O . SER A 1 107 ? 0.751 -6.337 3.186 1.00 91.94 107 SER A O 1
ATOM 790 N N . TYR A 1 108 ? -1.448 -6.722 3.423 1.00 93.62 108 TYR A N 1
ATOM 791 C CA . TYR A 1 108 ? -1.634 -5.818 4.558 1.00 93.62 108 TYR A CA 1
ATOM 792 C C . TYR A 1 108 ? -2.595 -6.401 5.598 1.00 93.62 108 TYR A C 1
ATOM 794 O O . TYR A 1 108 ? -3.410 -7.276 5.298 1.00 93.62 108 TYR A O 1
ATOM 802 N N . THR A 1 109 ? -2.535 -5.847 6.807 1.00 94.56 109 THR A N 1
ATOM 803 C CA . THR A 1 109 ? -3.452 -6.118 7.922 1.00 94.56 109 THR A CA 1
ATOM 804 C C . THR A 1 109 ? -3.978 -4.802 8.489 1.00 94.56 109 THR A C 1
ATOM 806 O O . THR A 1 109 ? -3.295 -3.782 8.456 1.00 94.56 109 THR A O 1
ATOM 809 N N . THR A 1 110 ? -5.196 -4.818 9.021 1.00 94.12 110 THR A N 1
ATOM 810 C CA . THR A 1 110 ? -5.857 -3.658 9.636 1.00 94.12 110 THR A CA 1
ATOM 811 C C . THR A 1 110 ? -5.956 -3.781 11.156 1.00 94.12 110 THR A C 1
ATOM 813 O O . THR A 1 110 ? -5.852 -4.881 11.704 1.00 94.12 110 THR A O 1
ATOM 816 N N . SER A 1 111 ? -6.239 -2.675 11.855 1.00 92.38 111 SER A N 1
ATOM 817 C CA . SER A 1 111 ? -6.500 -2.677 13.311 1.00 92.38 111 SER A CA 1
ATOM 818 C C . SER A 1 111 ? -7.706 -3.518 13.736 1.00 92.38 111 SER A C 1
ATOM 820 O O . SER A 1 111 ? -7.829 -3.846 14.912 1.00 92.38 111 SER A O 1
ATOM 822 N N . ALA A 1 112 ? -8.558 -3.918 12.790 1.00 91.44 112 ALA A N 1
ATOM 823 C CA . ALA A 1 112 ? -9.688 -4.816 13.006 1.00 91.44 112 ALA A CA 1
ATOM 824 C C . ALA A 1 112 ? -9.328 -6.313 12.926 1.00 91.44 112 ALA A C 1
ATOM 826 O O . ALA A 1 112 ? -10.211 -7.160 13.044 1.00 91.44 112 ALA A O 1
ATOM 827 N N . GLY A 1 113 ? -8.060 -6.661 12.680 1.00 90.06 113 GLY A N 1
ATOM 828 C CA . GLY A 1 113 ? -7.635 -8.056 12.516 1.00 90.06 113 GLY A CA 1
ATOM 829 C C . GLY A 1 113 ? -8.030 -8.675 11.170 1.00 90.06 113 GLY A C 1
ATOM 830 O O . GLY A 1 113 ? -7.950 -9.889 11.004 1.00 90.06 113 GLY A O 1
ATOM 831 N N . VAL A 1 114 ? -8.445 -7.855 10.202 1.00 88.56 114 VAL A N 1
ATOM 832 C CA . VAL A 1 114 ? -8.712 -8.273 8.819 1.00 88.56 114 VAL A CA 1
ATOM 833 C C . VAL A 1 114 ? -7.511 -7.924 7.953 1.00 88.56 114 VAL A C 1
ATOM 835 O O . VAL A 1 114 ? -6.951 -6.835 8.095 1.00 88.56 114 VAL A O 1
ATOM 838 N N . GLY A 1 115 ? -7.141 -8.826 7.047 1.00 89.19 115 GLY A N 1
ATOM 839 C CA . GLY A 1 115 ? -6.059 -8.617 6.094 1.00 89.19 115 GLY A CA 1
ATOM 840 C C . GLY A 1 115 ? -6.455 -8.978 4.671 1.00 89.19 115 GLY A C 1
ATOM 841 O O . GLY A 1 115 ? -7.450 -9.666 4.437 1.00 89.19 115 GLY A O 1
ATOM 842 N N . LEU A 1 116 ? -5.650 -8.503 3.729 1.00 90.88 116 LEU A N 1
ATOM 843 C CA . LEU A 1 116 ? -5.767 -8.800 2.309 1.00 90.88 116 LEU A CA 1
ATOM 844 C C . LEU A 1 116 ? -4.403 -9.228 1.782 1.00 90.88 116 LEU A C 1
ATOM 846 O O . LEU A 1 116 ? -3.375 -8.664 2.157 1.00 90.88 116 LEU A O 1
ATOM 850 N N . VAL A 1 117 ? -4.419 -10.205 0.881 1.00 90.50 117 VAL A N 1
ATOM 851 C CA . VAL A 1 117 ? -3.264 -10.600 0.079 1.00 90.50 117 VAL A CA 1
ATOM 852 C C . VAL A 1 117 ? -3.664 -10.471 -1.381 1.00 90.50 117 VAL A C 1
ATOM 854 O O . VAL A 1 117 ? -4.679 -11.026 -1.800 1.00 90.50 117 VAL A O 1
ATOM 857 N N . LEU A 1 118 ? -2.878 -9.720 -2.143 1.00 88.88 118 LEU A N 1
ATOM 858 C CA . LEU A 1 118 ? -2.975 -9.681 -3.590 1.00 88.88 118 LEU A CA 1
ATOM 859 C C . LEU A 1 118 ? -1.988 -10.703 -4.153 1.00 88.88 118 LEU A C 1
ATOM 861 O O . LEU A 1 118 ? -0.774 -10.516 -4.105 1.00 88.88 118 LEU A O 1
ATOM 865 N N . GLU A 1 119 ? -2.523 -11.802 -4.670 1.00 85.56 119 GLU A N 1
ATOM 866 C CA . GLU A 1 119 ? -1.738 -12.821 -5.361 1.00 85.56 119 GLU A CA 1
ATOM 867 C C . GLU A 1 119 ? -1.489 -12.383 -6.807 1.00 85.56 119 GLU A C 1
ATOM 869 O O . GLU A 1 119 ? -2.264 -12.690 -7.713 1.00 85.56 119 GLU A O 1
ATOM 874 N N . ASN A 1 120 ? -0.420 -11.621 -7.014 1.00 77.19 120 ASN A N 1
ATOM 875 C CA . ASN A 1 120 ? 0.022 -11.183 -8.330 1.00 77.19 120 ASN A CA 1
ATOM 876 C C . ASN A 1 120 ? 1.553 -11.012 -8.358 1.00 77.19 120 ASN A 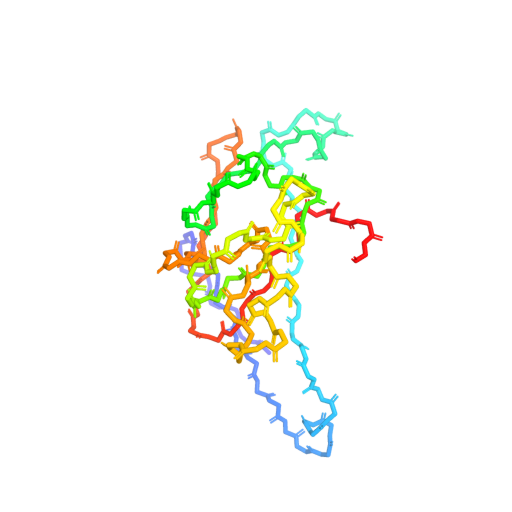C 1
ATOM 878 O O . ASN A 1 120 ? 2.202 -10.996 -7.312 1.00 77.19 120 ASN A O 1
ATOM 882 N N . SER A 1 121 ? 2.132 -10.912 -9.554 1.00 75.44 121 SER A N 1
ATOM 883 C CA . SER A 1 121 ? 3.574 -10.648 -9.739 1.00 75.44 121 SER A CA 1
ATOM 884 C C . SER A 1 121 ? 3.856 -9.314 -10.427 1.00 75.44 121 SER A C 1
ATOM 886 O O . SER A 1 121 ? 4.997 -8.868 -10.500 1.00 75.44 121 SER A O 1
ATOM 888 N N . GLU A 1 122 ? 2.818 -8.687 -10.967 1.00 79.50 122 GLU A N 1
ATOM 889 C CA . GLU A 1 122 ? 2.865 -7.390 -11.614 1.00 79.50 122 GLU A CA 1
ATOM 890 C C . GLU A 1 122 ? 3.001 -6.269 -10.580 1.00 79.50 122 GLU A C 1
ATOM 892 O O . GLU A 1 122 ? 2.577 -6.405 -9.430 1.00 79.50 122 GLU A O 1
ATOM 897 N N . LEU A 1 123 ? 3.530 -5.124 -11.022 1.00 82.00 123 LEU A N 1
ATOM 898 C CA . LEU A 1 123 ? 3.572 -3.906 -10.218 1.00 82.00 123 LEU A CA 1
ATOM 899 C C . LEU A 1 123 ? 2.188 -3.609 -9.625 1.00 82.00 123 LEU A C 1
ATOM 901 O O . LEU A 1 123 ? 1.208 -3.445 -10.357 1.00 82.00 123 LEU A O 1
ATOM 905 N N . ALA A 1 124 ? 2.134 -3.485 -8.302 1.00 87.31 124 ALA A N 1
ATOM 906 C CA . ALA A 1 124 ? 0.928 -3.124 -7.579 1.00 87.31 124 ALA A CA 1
ATOM 907 C C . ALA A 1 124 ? 1.122 -1.803 -6.831 1.00 87.31 124 ALA A C 1
ATOM 909 O O . ALA A 1 124 ? 2.186 -1.519 -6.285 1.00 87.31 124 ALA A O 1
ATOM 910 N N . LEU A 1 125 ? 0.062 -1.001 -6.799 1.00 90.56 125 LEU A N 1
ATOM 911 C CA . LEU A 1 125 ? -0.024 0.243 -6.041 1.00 90.56 125 LEU A CA 1
ATOM 912 C C . LEU A 1 125 ? -1.178 0.095 -5.055 1.00 90.56 125 LEU A C 1
ATOM 914 O O . LEU A 1 125 ? -2.325 -0.071 -5.478 1.00 90.56 125 LEU A O 1
ATOM 918 N N . PHE A 1 126 ? -0.874 0.142 -3.762 1.00 92.19 126 PHE A N 1
ATOM 919 C CA . PHE A 1 126 ? -1.870 0.117 -2.698 1.00 92.19 126 PHE A CA 1
ATOM 920 C C . PHE A 1 126 ? -2.183 1.551 -2.285 1.00 92.19 126 PHE A C 1
ATOM 922 O O . PHE A 1 126 ? -1.476 2.133 -1.466 1.00 92.19 126 PHE A O 1
ATOM 929 N N . ASP A 1 127 ? -3.239 2.112 -2.869 1.00 92.69 127 ASP A N 1
ATOM 930 C CA . ASP A 1 127 ? -3.816 3.380 -2.428 1.00 92.69 127 ASP A CA 1
ATOM 931 C C . ASP A 1 127 ? -4.732 3.123 -1.227 1.00 92.69 127 ASP A C 1
ATOM 933 O O . ASP A 1 127 ? -5.780 2.481 -1.339 1.00 92.69 127 ASP A O 1
ATOM 937 N N . LEU A 1 128 ? -4.295 3.585 -0.056 1.00 92.25 128 LEU A N 1
ATOM 938 C CA . LEU A 1 128 ? -4.982 3.397 1.217 1.00 92.25 128 LEU A CA 1
ATOM 939 C C . LEU A 1 128 ? -5.691 4.677 1.678 1.00 92.25 128 LEU A C 1
ATOM 941 O O . LEU A 1 128 ? -5.913 4.858 2.882 1.00 92.25 128 LEU A O 1
ATOM 945 N N . GLY A 1 129 ? -6.085 5.525 0.724 1.00 88.88 129 GLY A N 1
ATOM 946 C CA . GLY A 1 129 ? -6.815 6.771 0.938 1.00 88.88 129 GLY A CA 1
ATOM 947 C C . GLY A 1 129 ? -5.926 8.006 0.858 1.00 88.88 129 GLY A C 1
ATOM 948 O O . GLY A 1 129 ? -6.104 8.907 1.672 1.00 88.88 129 GLY A O 1
ATOM 949 N N . SER A 1 130 ? -4.945 8.019 -0.048 1.00 84.94 130 SER A N 1
ATOM 950 C CA . SER A 1 130 ? -4.143 9.219 -0.312 1.00 84.94 130 SER A CA 1
ATOM 951 C C . SER A 1 130 ? -4.956 10.310 -1.014 1.00 84.94 130 SER A C 1
ATOM 953 O O . SER A 1 130 ? -5.919 10.015 -1.717 1.00 84.94 130 SER A O 1
ATOM 955 N N . ASP A 1 131 ? -4.527 11.566 -0.873 1.00 74.31 131 ASP A N 1
ATOM 956 C CA . ASP A 1 131 ? -5.177 12.731 -1.499 1.00 74.31 131 ASP A CA 1
ATOM 957 C C . ASP A 1 131 ? -4.940 12.846 -3.027 1.00 74.31 131 ASP A C 1
ATOM 959 O O . ASP A 1 131 ? -5.400 13.806 -3.650 1.00 74.31 131 ASP A O 1
ATOM 963 N N . GLY A 1 132 ? -4.240 11.886 -3.647 1.00 51.72 132 GLY A N 1
ATOM 964 C CA . GLY A 1 132 ? -3.978 11.835 -5.092 1.00 51.72 132 GLY A CA 1
ATOM 965 C C . GLY A 1 132 ? -2.832 10.912 -5.473 1.00 51.72 132 GLY A C 1
ATOM 966 O O . GLY A 1 132 ? -1.703 11.171 -5.005 1.00 51.72 132 GLY A O 1
#

Secondary structure (DSSP, 8-state):
-----BTTB--------STTGGG-----------TTPPTT-GGG--EEESS--SS-S--TT-EEEE------SSTT-TTTHHHHHHHHHHTTTTT--TT--SS--SEEEETTS-EEE----S-EEEESS---

Radius of gyration: 17.71 Å; chains: 1; bounding box: 46×37×44 Å

Organism: NCBI:txid156173

InterPro domains:
  IPR052990 Sulfoquinovosidase Glycosyl Hydrolase [PTHR46959] (42-129)

Foldseek 3Di:
DDWDDDPPDTDDDDDDDDPVSVVDDDDDDDDQQPQQADVPGSLVKFKACQWDFDQDGTCRQHWAKQDADQQADQQCPPVCVVVLVVCVVPPVNRHHHRRHDNTGAQKMAIPNRDIDHDPDDDIDIDRNNHPD